Protein AF-A0A1D7VMR9-F1 (afdb_monomer_lite)

Structure (mmCIF, N/CA/C/O backbone):
data_AF-A0A1D7VMR9-F1
#
_entry.id   AF-A0A1D7VMR9-F1
#
loop_
_atom_site.group_PDB
_atom_site.id
_atom_site.type_symbol
_atom_site.label_atom_id
_atom_site.label_alt_id
_atom_site.label_comp_id
_atom_site.label_asym_id
_atom_site.label_entity_id
_atom_site.label_seq_id
_atom_site.pdbx_PDB_ins_code
_atom_site.Cartn_x
_atom_site.Cartn_y
_atom_site.Cartn_z
_atom_site.occupancy
_atom_site.B_iso_or_equiv
_atom_site.auth_seq_id
_atom_site.auth_comp_id
_atom_site.auth_asym_id
_atom_site.auth_atom_id
_atom_site.pdbx_PDB_model_num
ATOM 1 N N . MET A 1 1 ? -1.550 12.421 -7.225 1.00 60.28 1 MET A N 1
ATOM 2 C CA . MET A 1 1 ? -0.508 11.510 -6.683 1.00 60.28 1 MET A CA 1
ATOM 3 C C . MET A 1 1 ? -0.904 11.163 -5.256 1.00 60.28 1 MET A C 1
ATOM 5 O O . MET A 1 1 ? -1.354 12.080 -4.576 1.00 60.28 1 MET A O 1
ATOM 9 N N . ARG A 1 2 ? -0.843 9.889 -4.835 1.00 73.25 2 ARG A N 1
ATOM 10 C CA . ARG A 1 2 ? -1.294 9.469 -3.495 1.00 73.25 2 ARG A CA 1
ATOM 11 C C . ARG A 1 2 ? -0.127 9.004 -2.623 1.00 73.25 2 ARG A C 1
ATOM 13 O O . ARG A 1 2 ? 0.761 8.312 -3.122 1.00 73.25 2 ARG A O 1
ATOM 20 N N . THR A 1 3 ? -0.157 9.390 -1.353 1.00 77.88 3 THR A N 1
ATOM 21 C CA . THR A 1 3 ? 0.720 8.867 -0.298 1.00 77.88 3 THR A CA 1
ATOM 22 C C . THR A 1 3 ? -0.138 8.056 0.662 1.00 77.88 3 THR A C 1
ATOM 24 O O . THR A 1 3 ? -1.212 8.511 1.058 1.00 77.88 3 THR A O 1
ATOM 27 N N . LEU A 1 4 ? 0.323 6.856 1.003 1.00 79.06 4 LEU A N 1
ATOM 28 C CA . LEU A 1 4 ? -0.355 5.947 1.917 1.00 79.06 4 LEU A CA 1
ATOM 29 C C . LEU A 1 4 ? 0.578 5.587 3.069 1.00 79.06 4 LEU A C 1
ATOM 31 O O . LEU A 1 4 ? 1.712 5.169 2.838 1.00 79.06 4 LEU A O 1
ATOM 35 N N . GLU A 1 5 ? 0.079 5.720 4.290 1.00 82.25 5 GLU A N 1
ATOM 36 C CA . GLU A 1 5 ? 0.721 5.219 5.500 1.00 82.25 5 GLU A CA 1
ATOM 37 C C . GLU A 1 5 ? -0.081 4.048 6.054 1.00 82.25 5 GLU A C 1
ATOM 39 O O . GLU A 1 5 ? -1.299 4.139 6.233 1.00 82.25 5 GLU A O 1
ATOM 44 N N . LEU A 1 6 ? 0.614 2.947 6.310 1.00 79.31 6 LEU A N 1
ATOM 45 C CA . LEU A 1 6 ? 0.091 1.722 6.883 1.00 79.31 6 LEU A CA 1
ATOM 46 C C . LEU A 1 6 ? 0.542 1.607 8.339 1.00 79.31 6 LEU A C 1
ATOM 48 O O . LEU A 1 6 ? 1.650 1.997 8.700 1.00 79.31 6 LEU A O 1
ATOM 52 N N . ASN A 1 7 ? -0.321 1.040 9.174 1.00 78.31 7 ASN A N 1
ATOM 53 C CA . ASN A 1 7 ? -0.017 0.750 10.576 1.00 78.31 7 ASN A CA 1
ATOM 54 C C . ASN A 1 7 ? 1.009 -0.384 10.755 1.00 78.31 7 ASN A C 1
ATOM 56 O O . ASN A 1 7 ? 1.670 -0.446 11.787 1.00 78.31 7 ASN A O 1
ATOM 60 N N . ASP A 1 8 ? 1.157 -1.240 9.744 1.00 73.56 8 ASP A N 1
ATOM 61 C CA . ASP A 1 8 ? 2.114 -2.336 9.694 1.00 73.56 8 ASP A CA 1
ATOM 62 C C . ASP A 1 8 ? 2.888 -2.327 8.372 1.00 73.56 8 ASP A C 1
ATOM 64 O O . ASP A 1 8 ? 2.376 -1.959 7.309 1.00 73.56 8 ASP A O 1
ATOM 68 N N . LYS A 1 9 ? 4.126 -2.829 8.416 1.00 75.00 9 LYS A N 1
ATOM 69 C CA . LYS A 1 9 ? 4.956 -3.054 7.227 1.00 75.00 9 LYS A CA 1
ATOM 70 C C . LYS A 1 9 ? 4.453 -4.275 6.457 1.00 75.00 9 LYS A C 1
ATOM 72 O O . LYS A 1 9 ? 4.960 -5.386 6.633 1.00 75.00 9 LYS A O 1
ATOM 77 N N . LEU A 1 10 ? 3.438 -4.074 5.621 1.00 72.25 10 LEU A N 1
ATOM 78 C CA . LEU A 1 10 ? 2.734 -5.153 4.917 1.00 72.25 10 LEU A CA 1
ATOM 79 C C . LEU A 1 10 ? 3.113 -5.279 3.441 1.00 72.25 10 LEU A C 1
ATOM 81 O O . LEU A 1 10 ? 2.997 -6.371 2.886 1.00 72.25 10 LEU A O 1
ATOM 85 N N . ILE A 1 11 ? 3.589 -4.201 2.815 1.00 76.81 11 ILE A N 1
ATOM 86 C CA . ILE A 1 11 ? 3.831 -4.162 1.368 1.00 76.81 11 ILE A CA 1
ATOM 87 C C . ILE A 1 11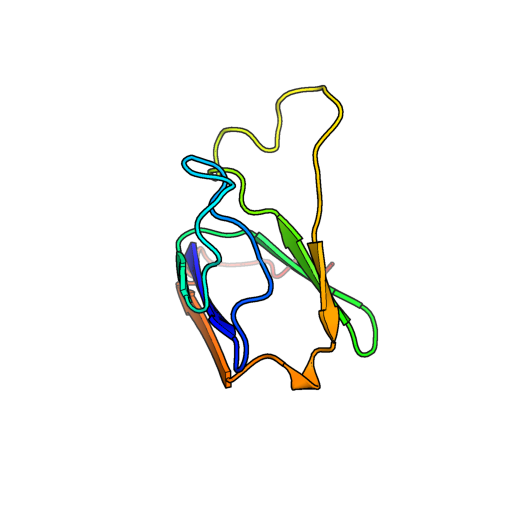 ? 5.335 -4.128 1.100 1.00 76.81 11 ILE A C 1
ATOM 89 O O . ILE A 1 11 ? 6.005 -3.223 1.590 1.00 76.81 11 ILE A O 1
ATOM 93 N N . PRO A 1 12 ? 5.903 -5.102 0.369 1.00 75.25 12 PRO A N 1
ATOM 94 C CA . PRO A 1 12 ? 7.317 -5.081 0.018 1.00 75.25 12 PRO A CA 1
ATOM 95 C C . PRO A 1 12 ? 7.625 -3.942 -0.962 1.00 75.25 12 PRO A C 1
ATOM 97 O O . PRO A 1 12 ? 6.810 -3.610 -1.826 1.00 75.25 12 PRO A O 1
ATOM 100 N N . ASP A 1 13 ? 8.817 -3.363 -0.841 1.00 69.12 13 ASP A N 1
ATOM 101 C CA . ASP A 1 13 ? 9.325 -2.374 -1.785 1.00 69.12 13 ASP A CA 1
ATOM 102 C C . ASP A 1 13 ? 9.480 -3.036 -3.166 1.00 69.12 13 ASP A C 1
ATOM 104 O O . ASP A 1 13 ? 10.189 -4.044 -3.283 1.00 69.12 13 ASP A O 1
ATOM 108 N N . PRO A 1 14 ? 8.847 -2.502 -4.226 1.00 65.38 14 PRO A N 1
ATOM 109 C CA . PRO A 1 14 ? 8.965 -3.067 -5.568 1.00 65.38 14 PRO A CA 1
ATOM 110 C C . PRO A 1 14 ? 10.411 -3.086 -6.095 1.00 65.38 14 PRO A C 1
ATOM 112 O O . PRO A 1 14 ? 10.741 -3.944 -6.911 1.00 65.38 14 PRO A O 1
ATOM 115 N N . ASN A 1 15 ? 11.280 -2.191 -5.614 1.00 66.44 15 ASN A N 1
ATOM 116 C CA . ASN A 1 15 ? 12.693 -2.100 -5.998 1.00 66.44 15 ASN A CA 1
ATOM 117 C C . ASN A 1 15 ? 13.621 -2.893 -5.063 1.00 66.44 15 ASN A C 1
ATOM 119 O O . ASN A 1 15 ? 14.774 -3.154 -5.407 1.00 66.44 15 ASN A O 1
ATOM 123 N N . ALA A 1 16 ? 13.136 -3.273 -3.880 1.00 72.06 16 ALA A N 1
ATOM 124 C CA . ALA A 1 16 ? 13.904 -3.972 -2.858 1.00 72.06 16 ALA A CA 1
ATOM 125 C C . ALA A 1 16 ? 12.994 -4.908 -2.050 1.00 72.06 16 ALA A C 1
ATOM 127 O O . ALA A 1 16 ? 12.717 -4.661 -0.884 1.00 72.06 16 ALA A O 1
ATOM 128 N N . GLN A 1 17 ? 12.559 -6.022 -2.651 1.00 70.44 17 GLN A N 1
ATOM 129 C CA . GLN A 1 17 ? 11.508 -6.908 -2.109 1.00 70.44 17 GLN A CA 1
ATOM 130 C C . GLN A 1 17 ? 11.753 -7.466 -0.690 1.00 70.44 17 GLN A C 1
ATOM 132 O O . GLN A 1 17 ? 10.825 -7.952 -0.046 1.00 70.44 17 GLN A O 1
ATOM 137 N N . HIS A 1 18 ? 12.990 -7.409 -0.189 1.00 74.50 18 HIS A N 1
ATOM 138 C CA . HIS A 1 18 ? 13.344 -7.781 1.185 1.00 74.50 18 HIS A CA 1
ATOM 139 C C . HIS A 1 18 ? 13.000 -6.692 2.221 1.00 74.50 18 HIS A C 1
ATOM 141 O O . HIS A 1 18 ? 12.984 -6.963 3.421 1.00 74.50 18 HIS A O 1
ATOM 147 N N . ILE A 1 19 ? 12.723 -5.468 1.772 1.00 74.38 19 ILE A N 1
ATOM 148 C CA . ILE A 1 19 ? 12.301 -4.327 2.580 1.00 74.38 19 ILE A CA 1
ATOM 149 C C . ILE A 1 19 ? 10.782 -4.254 2.516 1.00 74.38 19 ILE A C 1
ATOM 151 O O . ILE A 1 19 ? 10.200 -4.231 1.436 1.00 74.38 19 ILE A O 1
ATOM 155 N N . LYS A 1 20 ? 10.130 -4.197 3.676 1.00 77.88 20 LYS A N 1
ATOM 156 C CA . LYS A 1 20 ? 8.697 -3.915 3.764 1.00 77.88 20 LYS A CA 1
ATOM 157 C C . LYS A 1 20 ? 8.476 -2.448 4.108 1.00 77.88 20 LYS A C 1
ATOM 159 O O . LYS A 1 20 ? 9.128 -1.920 5.011 1.00 77.88 20 LYS A O 1
ATOM 164 N N . LEU A 1 21 ? 7.552 -1.826 3.393 1.00 74.56 21 LEU A N 1
ATOM 165 C CA . LEU A 1 21 ? 7.184 -0.427 3.501 1.00 74.56 21 LEU A CA 1
ATOM 166 C C . LEU A 1 21 ? 5.930 -0.288 4.368 1.00 74.56 21 LEU A C 1
ATOM 168 O O . LEU A 1 21 ? 4.937 -0.997 4.192 1.00 74.56 21 LEU A O 1
ATOM 172 N N . ASP A 1 22 ? 6.007 0.635 5.314 1.00 77.38 22 ASP A N 1
ATOM 173 C CA . ASP A 1 22 ? 4.888 1.226 6.050 1.00 77.38 22 ASP A CA 1
ATOM 174 C C . ASP A 1 22 ? 4.401 2.511 5.365 1.00 77.38 22 ASP A C 1
ATOM 176 O O . ASP A 1 22 ? 3.246 2.890 5.515 1.00 77.38 22 ASP A O 1
ATOM 180 N N . ARG A 1 23 ? 5.249 3.161 4.559 1.00 79.50 23 ARG A N 1
ATOM 181 C CA . ARG A 1 23 ? 4.902 4.352 3.782 1.00 79.50 23 ARG A CA 1
ATOM 182 C C . ARG A 1 23 ? 5.124 4.137 2.292 1.00 79.50 23 ARG A C 1
ATOM 184 O O . ARG A 1 23 ? 6.211 3.769 1.852 1.00 79.50 23 ARG A O 1
ATOM 191 N N . LEU A 1 24 ? 4.087 4.405 1.510 1.00 78.81 24 LEU A N 1
ATOM 192 C CA . LEU A 1 24 ? 4.053 4.206 0.067 1.00 78.81 24 LEU A CA 1
ATOM 193 C C . LEU A 1 24 ? 3.783 5.541 -0.624 1.00 78.81 24 LEU A C 1
ATOM 195 O O . LEU A 1 24 ? 2.814 6.233 -0.309 1.00 78.81 24 LEU A O 1
ATOM 199 N N . HIS A 1 25 ? 4.626 5.894 -1.590 1.00 78.31 25 HIS A N 1
ATOM 200 C CA . HIS A 1 25 ? 4.509 7.130 -2.360 1.00 78.31 25 HIS A CA 1
ATOM 201 C C . HIS A 1 25 ? 4.162 6.838 -3.814 1.00 78.31 25 HIS A C 1
ATOM 203 O O . HIS A 1 25 ? 4.624 5.857 -4.389 1.00 78.31 25 HIS A O 1
ATOM 209 N N . SER A 1 26 ? 3.375 7.727 -4.422 1.00 74.62 26 SER A N 1
ATOM 210 C CA . SER A 1 26 ? 3.001 7.649 -5.841 1.00 74.62 26 SER A CA 1
ATOM 211 C C . SER A 1 26 ? 2.264 6.368 -6.235 1.00 74.62 26 SER A C 1
ATOM 213 O O . SER A 1 26 ? 2.234 6.019 -7.413 1.00 74.62 26 SER A O 1
ATOM 215 N N . VAL A 1 27 ? 1.628 5.705 -5.269 1.00 77.69 27 VAL A N 1
ATOM 216 C CA . VAL A 1 27 ? 0.911 4.449 -5.493 1.00 77.69 27 VAL A CA 1
ATOM 217 C C . VAL A 1 27 ? -0.515 4.687 -5.964 1.00 77.69 27 VAL A C 1
ATOM 219 O O . VAL A 1 27 ? -1.129 5.732 -5.708 1.00 77.69 27 VAL A O 1
ATOM 222 N N . ARG A 1 28 ? -1.063 3.695 -6.663 1.00 77.62 28 ARG A N 1
ATOM 223 C CA . ARG A 1 28 ? -2.484 3.656 -7.001 1.00 77.62 28 ARG A CA 1
ATOM 224 C C . ARG A 1 28 ? -3.220 2.841 -5.960 1.00 77.62 28 ARG A C 1
ATOM 226 O O . ARG A 1 28 ? -2.740 1.807 -5.510 1.00 77.62 28 ARG A O 1
ATOM 233 N N . VAL A 1 29 ? -4.397 3.333 -5.601 1.00 80.75 29 VAL A N 1
ATOM 234 C CA . VAL A 1 29 ? -5.244 2.716 -4.588 1.00 80.75 29 VAL A CA 1
ATOM 235 C C . VAL A 1 29 ? -6.663 2.615 -5.131 1.00 80.75 29 VAL A C 1
ATOM 237 O O . VAL A 1 29 ? -7.179 3.604 -5.656 1.00 80.75 29 VAL A O 1
ATOM 240 N N . ALA A 1 30 ? -7.292 1.457 -4.990 1.00 82.75 30 ALA A N 1
ATOM 241 C CA . ALA A 1 30 ? -8.730 1.284 -5.158 1.00 82.75 30 ALA A CA 1
ATOM 242 C C . ALA A 1 30 ? -9.322 0.770 -3.842 1.00 82.75 30 ALA A C 1
ATOM 244 O O . ALA A 1 30 ? -8.695 -0.030 -3.150 1.00 82.75 30 ALA A O 1
ATOM 245 N N . ILE A 1 31 ? -10.505 1.256 -3.482 1.00 82.50 31 ILE A N 1
ATOM 246 C CA . ILE A 1 31 ? -11.206 0.844 -2.264 1.00 82.50 31 ILE A CA 1
ATOM 247 C C . ILE A 1 31 ? -12.361 -0.047 -2.695 1.00 82.50 31 ILE A C 1
ATOM 249 O O . ILE A 1 31 ? -13.154 0.359 -3.539 1.00 82.50 31 ILE A O 1
ATOM 253 N N . ASP A 1 32 ? -12.446 -1.241 -2.118 1.00 82.31 32 ASP A N 1
ATOM 254 C CA . ASP A 1 32 ? -13.558 -2.162 -2.337 1.00 82.31 32 ASP A CA 1
ATOM 255 C C . ASP A 1 32 ? -13.991 -2.760 -0.994 1.00 82.31 32 ASP A C 1
ATOM 257 O O . ASP A 1 32 ? -13.236 -3.473 -0.326 1.00 82.31 32 ASP A O 1
ATOM 261 N N . GLY A 1 33 ? -15.194 -2.390 -0.554 1.00 85.19 33 GLY A N 1
ATOM 262 C CA . GLY A 1 33 ? -15.717 -2.727 0.767 1.00 85.19 33 GLY A CA 1
ATOM 263 C C . GLY A 1 33 ? -14.765 -2.320 1.897 1.00 85.19 33 GLY A C 1
ATOM 264 O O . GLY A 1 33 ? -14.494 -1.140 2.114 1.00 85.19 33 GLY A O 1
ATOM 265 N N . SER A 1 34 ? -14.272 -3.315 2.636 1.00 85.75 34 SER A N 1
ATOM 266 C CA . SER A 1 34 ? -13.348 -3.135 3.765 1.00 85.75 34 SER A CA 1
ATOM 267 C C . SER A 1 34 ? -11.875 -3.311 3.386 1.00 85.75 34 SER A C 1
ATOM 269 O O . SER A 1 34 ? -11.039 -3.461 4.278 1.00 85.75 34 SER A O 1
ATOM 271 N N . PHE A 1 35 ? -11.543 -3.304 2.094 1.00 84.75 35 PHE A N 1
ATOM 272 C CA . PHE A 1 35 ? -10.192 -3.552 1.603 1.00 84.75 35 PHE A CA 1
ATOM 273 C C . PHE A 1 35 ? -9.667 -2.405 0.736 1.00 84.75 35 PHE A C 1
ATOM 275 O O . PHE A 1 35 ? -10.393 -1.788 -0.046 1.00 84.75 35 PHE A O 1
ATOM 282 N N . LEU A 1 36 ? -8.365 -2.157 0.859 1.00 85.69 36 LEU A N 1
ATOM 283 C CA . LEU A 1 36 ? -7.582 -1.333 -0.049 1.00 85.69 36 LEU A CA 1
ATOM 284 C C . LEU A 1 36 ? -6.776 -2.235 -0.981 1.00 85.69 36 LEU A C 1
ATOM 286 O O . LEU A 1 36 ? -5.961 -3.040 -0.533 1.00 85.69 36 LEU A O 1
ATOM 290 N N . HIS A 1 37 ? -6.961 -2.038 -2.278 1.00 86.19 37 HIS A N 1
ATOM 291 C CA . HIS A 1 37 ? -6.139 -2.610 -3.333 1.00 86.19 37 HIS A CA 1
ATOM 292 C C . HIS A 1 37 ? -5.055 -1.607 -3.703 1.00 86.19 37 HIS A C 1
ATOM 294 O O . HIS A 1 37 ? -5.361 -0.487 -4.111 1.00 86.19 37 HIS A O 1
ATOM 300 N N . ILE A 1 38 ? -3.797 -1.997 -3.553 1.00 83.88 38 ILE A N 1
ATOM 301 C CA . ILE A 1 38 ? -2.633 -1.137 -3.723 1.00 83.88 38 ILE A CA 1
ATOM 302 C C . ILE A 1 38 ? -1.793 -1.687 -4.865 1.00 83.88 38 ILE A C 1
ATOM 304 O O . ILE A 1 38 ? -1.273 -2.802 -4.809 1.00 83.88 38 ILE A O 1
ATOM 308 N N . ASP A 1 39 ? -1.658 -0.872 -5.901 1.00 85.06 39 ASP A N 1
ATOM 309 C CA . ASP A 1 39 ? -0.752 -1.109 -7.013 1.00 85.06 39 ASP A CA 1
ATOM 310 C C . ASP A 1 39 ? 0.477 -0.204 -6.816 1.00 85.06 39 ASP A C 1
ATOM 312 O O . ASP A 1 39 ? 0.361 1.027 -6.928 1.00 85.06 39 ASP A O 1
ATOM 316 N N . PRO A 1 40 ? 1.640 -0.785 -6.461 1.00 75.69 40 PRO A N 1
ATOM 317 C CA . PRO A 1 40 ? 2.841 -0.026 -6.139 1.00 75.69 40 PRO A CA 1
ATOM 318 C C . PRO A 1 40 ? 3.593 0.453 -7.385 1.00 75.69 40 PRO A C 1
ATOM 320 O 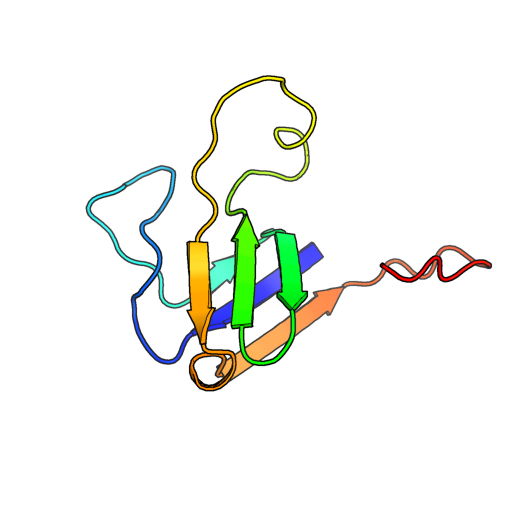O . PRO A 1 40 ? 4.637 1.092 -7.256 1.00 75.69 40 PRO A O 1
ATOM 323 N N . ARG A 1 41 ? 3.114 0.122 -8.592 1.00 76.38 41 ARG A N 1
ATOM 324 C CA . ARG A 1 41 ? 3.805 0.486 -9.826 1.00 76.38 41 ARG A CA 1
ATOM 325 C C . ARG A 1 41 ? 3.780 1.999 -10.052 1.00 76.38 41 ARG A C 1
ATOM 327 O O . ARG A 1 41 ? 2.772 2.656 -9.767 1.00 76.38 41 ARG A O 1
ATOM 334 N N . PRO A 1 42 ? 4.846 2.552 -10.653 1.00 71.88 42 PRO A N 1
ATOM 335 C CA . PRO A 1 42 ? 4.852 3.928 -11.121 1.00 71.88 42 PRO A CA 1
ATOM 336 C C . PRO A 1 42 ? 3.692 4.234 -12.085 1.00 71.88 42 PRO A C 1
ATOM 338 O O . PRO A 1 42 ? 3.173 3.372 -12.801 1.00 71.88 42 PRO A O 1
ATOM 341 N N . ALA A 1 43 ? 3.269 5.501 -12.112 1.00 68.38 43 ALA A N 1
ATOM 342 C CA . ALA A 1 43 ? 2.069 5.950 -12.822 1.00 68.38 43 ALA A CA 1
ATOM 343 C C . ALA A 1 43 ? 2.126 5.833 -14.360 1.00 68.38 43 ALA A C 1
ATOM 345 O O . ALA A 1 43 ? 1.106 6.061 -15.015 1.00 68.38 43 ALA A O 1
ATOM 346 N N . ASP A 1 44 ? 3.270 5.490 -14.933 1.00 71.81 44 ASP A N 1
ATOM 347 C CA . ASP A 1 44 ? 3.521 5.225 -16.351 1.00 71.81 44 ASP A CA 1
ATOM 348 C C . ASP A 1 44 ? 3.542 3.723 -16.687 1.00 71.81 44 ASP A C 1
ATOM 350 O O .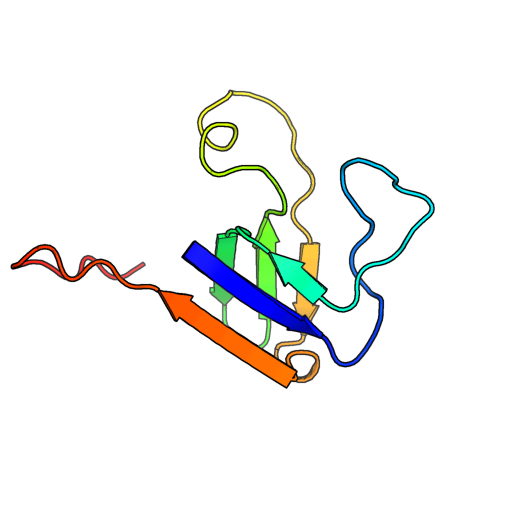 ASP A 1 44 ? 3.294 3.347 -17.834 1.00 71.81 44 ASP A O 1
ATOM 354 N N . GLU A 1 45 ? 3.732 2.846 -15.699 1.00 72.88 45 GLU A N 1
ATOM 355 C CA . GLU A 1 45 ? 3.847 1.399 -15.925 1.00 72.88 45 GLU A CA 1
ATOM 356 C C . GLU A 1 45 ? 2.515 0.648 -15.912 1.00 72.88 45 GLU A C 1
ATOM 358 O O . GLU A 1 45 ? 2.411 -0.424 -16.503 1.00 72.88 45 GLU A O 1
ATOM 363 N N . TRP A 1 46 ? 1.462 1.214 -15.316 1.00 68.44 46 TRP A N 1
ATOM 364 C CA . TRP A 1 46 ? 0.157 0.544 -15.204 1.00 68.44 46 TRP A CA 1
ATOM 365 C C . TRP A 1 46 ? -0.504 0.184 -16.544 1.00 68.44 46 TRP A C 1
ATOM 367 O O . TRP A 1 46 ? -1.371 -0.686 -16.574 1.00 68.44 46 TRP A O 1
ATOM 377 N N . LYS A 1 47 ? -0.134 0.868 -17.638 1.00 72.81 47 LYS A N 1
ATOM 378 C CA . LYS A 1 47 ? -0.663 0.604 -18.990 1.00 72.81 47 LYS A CA 1
ATOM 379 C C . LYS A 1 47 ? 0.086 -0.504 -19.721 1.00 72.81 47 LYS A C 1
ATOM 381 O O . LYS A 1 47 ? -0.349 -0.904 -20.800 1.00 72.81 47 LYS A O 1
ATOM 386 N N . LYS A 1 48 ? 1.231 -0.949 -19.197 1.00 78.12 48 LYS A N 1
ATOM 387 C CA . LYS A 1 48 ? 2.006 -2.015 -19.828 1.00 78.12 48 LYS A CA 1
ATOM 388 C C . LYS A 1 48 ? 1.234 -3.333 -19.664 1.00 78.12 48 LYS A C 1
ATOM 390 O O . LYS A 1 48 ? 0.774 -3.616 -18.558 1.00 78.12 48 LYS A O 1
ATOM 395 N N . PRO A 1 49 ? 1.063 -4.128 -20.732 1.00 72.31 49 PRO A N 1
ATOM 396 C CA . PRO A 1 49 ? 0.489 -5.462 -20.616 1.00 72.31 49 PRO A CA 1
ATOM 397 C C . PRO A 1 49 ? 1.452 -6.380 -19.851 1.00 72.31 49 PRO A C 1
ATOM 399 O O . PRO A 1 49 ? 2.666 -6.289 -20.028 1.00 72.31 49 PRO A O 1
ATOM 402 N N . GLY A 1 50 ? 0.911 -7.253 -19.004 1.00 78.69 50 GLY A N 1
ATOM 403 C CA . GLY A 1 50 ? 1.692 -8.181 -18.187 1.00 78.69 50 GLY A CA 1
ATOM 404 C C . GLY A 1 50 ? 0.936 -8.645 -16.945 1.00 78.69 50 GLY A C 1
ATOM 405 O O . GLY A 1 50 ? -0.153 -8.150 -16.648 1.00 78.69 50 GLY A O 1
ATOM 406 N N . GLU A 1 51 ? 1.527 -9.594 -16.227 1.00 76.44 51 GLU A N 1
ATOM 407 C CA . GLU A 1 51 ? 1.088 -9.978 -14.886 1.00 76.44 51 GLU A CA 1
ATOM 408 C C . GLU A 1 51 ? 1.776 -9.085 -13.856 1.00 76.44 51 GLU A C 1
ATOM 410 O O . GLU A 1 51 ? 2.981 -8.838 -13.932 1.00 76.44 51 GLU A O 1
ATOM 415 N N . PHE A 1 52 ? 1.005 -8.583 -12.894 1.00 76.88 52 PHE A N 1
ATOM 416 C CA . PHE A 1 52 ? 1.509 -7.681 -11.866 1.00 76.88 52 PHE A CA 1
ATOM 417 C C . PHE A 1 52 ? 0.892 -8.017 -10.518 1.00 76.88 52 PHE A C 1
ATOM 419 O O . PHE A 1 52 ? -0.285 -8.367 -10.428 1.00 76.88 52 PHE A O 1
ATOM 426 N N . THR A 1 53 ? 1.683 -7.859 -9.463 1.00 81.81 53 THR A N 1
ATOM 427 C CA . THR A 1 53 ? 1.222 -8.066 -8.094 1.00 81.81 53 THR A CA 1
ATOM 428 C C . THR A 1 53 ? 0.464 -6.839 -7.604 1.00 81.81 53 THR A C 1
ATOM 430 O O . THR A 1 53 ? 1.026 -5.746 -7.519 1.00 81.81 53 THR A O 1
ATOM 433 N N . ILE A 1 54 ? -0.802 -7.037 -7.245 1.00 82.94 54 ILE A N 1
ATOM 434 C CA . ILE A 1 54 ? -1.623 -6.064 -6.521 1.00 82.94 54 ILE A CA 1
ATOM 435 C C . ILE A 1 54 ? -1.726 -6.549 -5.078 1.00 82.94 54 ILE A C 1
ATOM 437 O O . ILE A 1 54 ? -2.001 -7.724 -4.835 1.00 82.94 54 ILE A O 1
ATOM 441 N N . TYR A 1 55 ? -1.503 -5.652 -4.124 1.00 85.50 55 TYR A N 1
ATOM 442 C CA . TYR A 1 55 ? -1.606 -5.973 -2.706 1.00 85.50 55 TYR A CA 1
ATOM 443 C C . TYR A 1 55 ? -2.986 -5.597 -2.193 1.00 85.50 55 TYR A C 1
ATOM 445 O O . TYR A 1 55 ? -3.420 -4.461 -2.365 1.00 85.50 55 TYR A O 1
ATOM 453 N N . THR A 1 56 ? -3.653 -6.529 -1.525 1.00 85.12 56 THR A N 1
ATOM 454 C CA . THR A 1 56 ? -4.913 -6.259 -0.834 1.00 85.12 56 THR A CA 1
ATOM 455 C C . THR A 1 56 ? -4.646 -6.196 0.660 1.00 85.12 56 THR A C 1
ATOM 457 O O . THR A 1 56 ? -4.149 -7.159 1.245 1.00 85.12 56 THR A O 1
ATOM 460 N N . VAL A 1 57 ? -4.968 -5.065 1.281 1.00 85.12 57 VAL A N 1
ATOM 461 C CA . VAL A 1 57 ? -4.839 -4.860 2.729 1.00 85.12 57 VAL A CA 1
ATOM 462 C C . VAL A 1 57 ? -6.194 -4.482 3.327 1.00 85.12 57 VAL A C 1
ATOM 464 O O . VAL A 1 57 ? -6.983 -3.810 2.660 1.00 85.12 57 VAL A O 1
ATOM 467 N N . PRO A 1 58 ? -6.504 -4.880 4.572 1.00 86.56 58 PRO A N 1
ATOM 468 C CA . PRO A 1 58 ? -7.678 -4.364 5.267 1.00 86.56 58 PRO A CA 1
ATOM 469 C C . PRO A 1 58 ? -7.610 -2.837 5.383 1.00 86.56 58 PRO A C 1
ATOM 471 O O . PRO A 1 58 ? -6.562 -2.279 5.701 1.00 86.56 58 PRO A O 1
ATOM 474 N N . ALA A 1 59 ? -8.728 -2.143 5.177 1.00 82.56 59 ALA A N 1
ATOM 475 C CA . ALA A 1 59 ? -8.789 -0.685 5.303 1.00 82.56 59 ALA A CA 1
ATOM 476 C C . ALA A 1 59 ? -8.480 -0.209 6.736 1.00 82.56 59 ALA A C 1
ATOM 478 O O . ALA A 1 59 ? -7.970 0.891 6.922 1.00 82.56 59 ALA A O 1
ATOM 479 N N . SER A 1 60 ? -8.704 -1.067 7.740 1.00 84.00 60 SER A N 1
ATOM 480 C CA . SER A 1 60 ? -8.291 -0.843 9.133 1.00 84.00 60 SER A CA 1
ATOM 481 C C . SER A 1 60 ? -6.783 -0.677 9.310 1.00 84.00 60 SER A C 1
ATOM 483 O O . SER A 1 60 ? -6.341 -0.218 10.359 1.00 84.00 60 SER A O 1
ATOM 485 N N . ASN A 1 61 ?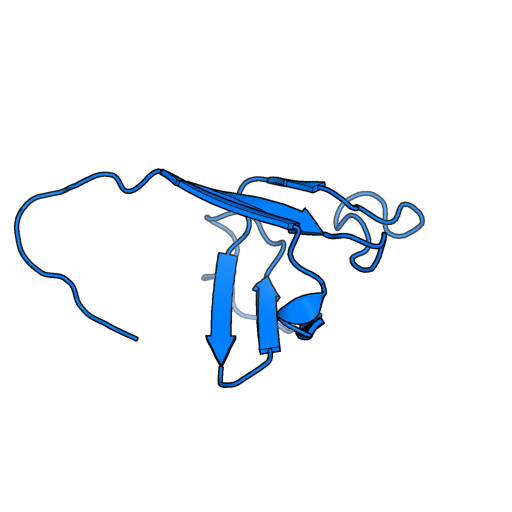 -5.996 -1.071 8.307 1.00 83.56 61 ASN A N 1
ATOM 486 C CA . ASN A 1 61 ? -4.547 -0.990 8.337 1.00 83.56 61 ASN A CA 1
ATOM 487 C C . ASN A 1 61 ? -3.995 0.313 7.749 1.00 83.56 61 ASN A C 1
ATOM 489 O O . ASN A 1 61 ? -2.784 0.502 7.689 1.00 83.56 61 ASN A O 1
ATOM 493 N N . VAL A 1 62 ? -4.869 1.229 7.336 1.00 80.81 62 VAL A N 1
ATOM 494 C CA . VAL A 1 62 ? -4.488 2.544 6.822 1.00 80.81 62 VAL A CA 1
ATOM 495 C C . VAL A 1 62 ? -4.490 3.560 7.955 1.00 80.81 62 VAL A C 1
ATOM 497 O O . VAL A 1 62 ? -5.515 3.768 8.599 1.00 80.81 62 VAL A O 1
ATOM 500 N N . LEU A 1 63 ? -3.355 4.224 8.165 1.00 80.31 63 LEU A N 1
ATOM 501 C CA . LEU A 1 63 ? -3.235 5.325 9.118 1.00 80.31 63 LEU A CA 1
ATOM 502 C C . LEU A 1 63 ? -3.653 6.652 8.474 1.00 80.31 63 LEU A C 1
ATOM 504 O O . LEU A 1 63 ? -4.494 7.370 9.009 1.00 80.31 63 LEU A O 1
ATOM 508 N N . VAL A 1 64 ? -3.080 6.961 7.309 1.00 80.31 64 VAL A N 1
ATOM 509 C CA . VAL A 1 64 ? -3.353 8.187 6.549 1.00 80.31 64 VAL A CA 1
ATOM 510 C C . VAL A 1 64 ? -3.315 7.874 5.054 1.00 80.31 64 VAL A C 1
ATOM 512 O O . VAL A 1 64 ? -2.425 7.168 4.577 1.00 80.31 64 VAL A O 1
ATOM 515 N N . MET A 1 65 ? -4.264 8.431 4.299 1.00 79.31 65 MET A N 1
ATOM 516 C CA . MET A 1 65 ? -4.234 8.449 2.837 1.00 79.31 65 MET A CA 1
ATOM 517 C C . MET A 1 65 ? -4.376 9.890 2.345 1.00 79.31 65 MET A C 1
ATOM 519 O O . MET A 1 65 ? -5.442 10.493 2.462 1.00 79.31 65 ME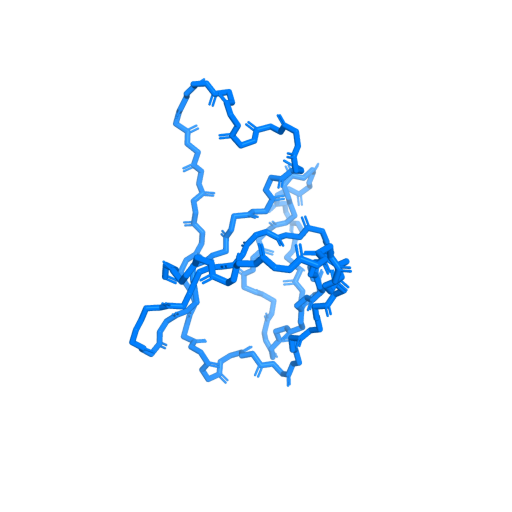T A O 1
ATOM 523 N N . GLU A 1 66 ? -3.316 10.429 1.750 1.00 81.94 66 GLU A N 1
ATOM 524 C CA . GLU A 1 66 ? -3.316 11.768 1.160 1.00 81.94 66 GLU A CA 1
ATOM 525 C C . GLU A 1 66 ? -3.402 11.669 -0.362 1.00 81.94 66 GLU A C 1
ATOM 527 O O . GLU A 1 66 ? -2.665 10.906 -0.992 1.00 81.94 66 GLU A O 1
ATOM 532 N N . SER A 1 67 ? -4.282 12.461 -0.975 1.00 71.62 67 SER A N 1
ATOM 533 C CA . SER A 1 67 ? -4.403 12.560 -2.429 1.00 71.62 67 SER A CA 1
ATOM 534 C C . SER A 1 67 ? -4.167 13.995 -2.870 1.00 71.62 67 SER A C 1
ATOM 536 O O . SER A 1 67 ? -4.940 14.889 -2.540 1.00 71.62 67 SER A O 1
ATOM 538 N N . GLN A 1 68 ? -3.133 14.213 -3.681 1.00 64.88 68 GLN A N 1
ATOM 539 C CA . GLN A 1 68 ? -3.051 15.423 -4.491 1.00 64.88 68 GLN A CA 1
ATOM 540 C C . GLN A 1 68 ? -3.941 15.230 -5.720 1.00 64.88 68 GLN A C 1
ATOM 542 O O . GLN A 1 68 ? -3.515 14.627 -6.716 1.00 64.88 68 GLN A O 1
ATOM 547 N N . GLU A 1 69 ? -5.188 15.694 -5.630 1.00 53.19 69 GLU A N 1
ATOM 548 C CA . GLU A 1 69 ? -6.027 15.912 -6.805 1.00 53.19 69 GLU A CA 1
ATOM 549 C C . GLU A 1 69 ? -5.545 17.169 -7.531 1.00 53.19 69 GLU A C 1
ATOM 551 O O . GLU A 1 69 ? -5.586 18.276 -6.997 1.00 53.19 69 GLU A O 1
ATOM 556 N N . GLN A 1 70 ? -5.109 17.019 -8.783 1.00 43.47 70 GLN A N 1
ATOM 557 C CA . GLN A 1 70 ? -5.165 18.152 -9.697 1.00 43.47 70 GLN A CA 1
ATOM 558 C C . GLN A 1 70 ? -6.635 18.325 -10.070 1.00 43.47 70 GLN A C 1
ATOM 560 O O . GLN A 1 70 ? -7.161 17.548 -10.867 1.00 43.47 70 GLN A O 1
ATOM 565 N N . VAL A 1 71 ? -7.299 19.329 -9.495 1.00 42.12 71 VAL A N 1
ATOM 566 C CA . VAL A 1 71 ? -8.633 19.757 -9.928 1.00 42.12 71 VAL A CA 1
ATOM 567 C C . VAL A 1 71 ? -8.504 20.322 -11.347 1.00 42.12 71 VAL A C 1
ATOM 569 O O . VAL A 1 71 ? -8.357 21.524 -11.555 1.00 42.12 71 VAL A O 1
ATOM 572 N N . LYS A 1 72 ? -8.521 19.451 -12.360 1.00 39.03 72 LYS A N 1
ATOM 573 C CA . LYS A 1 72 ? -8.874 19.857 -13.719 1.00 39.03 72 LYS A CA 1
ATOM 574 C C . LYS A 1 72 ? -10.391 19.820 -13.797 1.00 39.03 72 LYS A C 1
ATOM 576 O O . LYS A 1 72 ? -10.990 18.753 -13.796 1.00 39.03 72 LYS A O 1
ATOM 581 N N . SER A 1 73 ? -10.961 21.023 -13.780 1.00 44.31 73 SER A N 1
ATOM 582 C CA . SER A 1 73 ? -12.356 21.361 -14.058 1.00 44.31 73 SER A CA 1
ATOM 583 C C . SER A 1 73 ? -13.147 20.255 -14.768 1.00 44.31 73 SER A C 1
ATOM 585 O O . SER A 1 73 ? -12.822 19.869 -15.889 1.00 44.31 73 SER A O 1
ATOM 587 N N . GLY A 1 74 ? -14.222 19.821 -14.106 1.00 44.97 74 GLY A N 1
ATOM 588 C CA . GLY A 1 74 ? -15.406 19.270 -14.752 1.00 44.97 74 GLY A CA 1
ATOM 589 C C . GLY A 1 74 ? -15.276 17.846 -15.274 1.00 44.97 74 GLY A C 1
ATOM 590 O O . GLY A 1 74 ? -15.182 17.652 -16.480 1.00 44.97 74 GLY A O 1
ATOM 591 N N . LYS A 1 75 ? -15.358 16.867 -14.364 1.00 37.59 75 LYS A N 1
ATOM 592 C CA . LYS A 1 75 ? -16.173 15.632 -14.450 1.00 37.59 75 LYS A CA 1
ATOM 593 C C . LYS A 1 75 ? -15.528 14.571 -13.562 1.00 37.59 75 LYS A C 1
ATOM 595 O O . LYS A 1 75 ? -14.582 13.897 -13.960 1.00 37.59 75 LYS A O 1
ATOM 600 N N . VAL A 1 76 ? -16.052 14.435 -12.347 1.00 35.38 76 VAL A N 1
ATOM 601 C CA . VAL A 1 76 ? -15.746 13.293 -11.483 1.00 35.38 76 VAL A CA 1
ATOM 602 C C . VAL A 1 76 ? -16.368 12.069 -12.153 1.00 35.38 76 VAL A C 1
ATOM 604 O O . VAL A 1 76 ? -17.587 11.919 -12.166 1.00 35.38 76 VAL A O 1
ATOM 607 N N . VAL A 1 77 ? -15.544 11.238 -12.788 1.00 32.81 77 VAL A N 1
ATOM 608 C CA . VAL A 1 77 ? -15.950 9.890 -13.192 1.00 32.81 77 VAL A CA 1
ATOM 609 C C . VAL A 1 77 ? -15.558 8.991 -12.032 1.00 32.81 77 VAL A C 1
ATOM 611 O O . VAL A 1 77 ? -14.377 8.716 -11.831 1.00 32.81 77 VAL A O 1
ATOM 614 N N . GLY A 1 78 ? -16.551 8.641 -11.217 1.00 33.75 78 GLY A N 1
ATOM 615 C CA . GLY A 1 78 ? -16.395 7.642 -10.172 1.00 33.75 78 GLY A CA 1
ATOM 616 C C . GLY A 1 78 ? -16.078 6.280 -10.783 1.00 33.75 78 GLY A C 1
ATOM 617 O O . GLY A 1 78 ? -16.650 5.913 -11.811 1.00 33.75 78 GLY A O 1
ATOM 618 N N . PHE A 1 79 ? -15.164 5.570 -10.134 1.00 33.56 79 PHE A N 1
ATOM 619 C CA . PHE A 1 79 ? -15.052 4.120 -10.164 1.00 33.56 79 PHE A CA 1
ATOM 620 C C . PHE A 1 7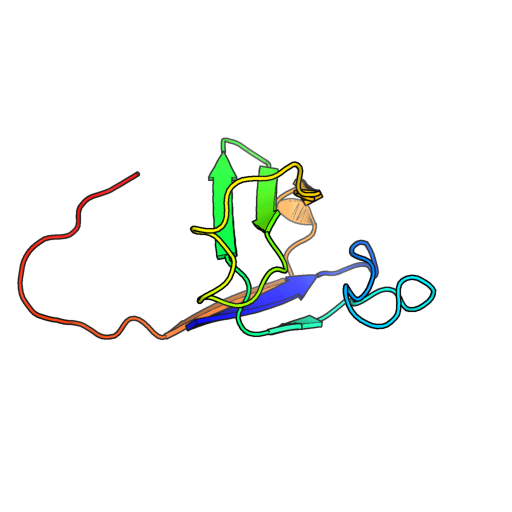9 ? -15.054 3.665 -8.712 1.00 33.56 79 PHE A C 1
ATOM 622 O O . PHE A 1 79 ? -14.286 4.277 -7.930 1.00 33.56 79 PHE A O 1
#

Radius of gyration: 13.27 Å; chains: 1; bounding box: 30×31×31 Å

Organism: NCBI:txid47763

Sequence (79 aa):
MRTLELNDKLIPDPNAQHIKLDRLHSVRVAIDGSFLHIDPRPADEWKKPGEFTIYTVPASNVLVMESQEQVKSGKVVGF

Foldseek 3Di:
DKKWAFQDQDDADPVGRVGGDRIAPQWDWDDDDQKIWIFNDHPVCPPPDDDGDIDIDGNVGTPDMDDDDPPPDDDPPDD

Secondary structure (DSSP, 8-state):
-EEEEESS--EEETTEEEEEESEEES-EEEEETTEEEEE-S-TTTTTS-S----EEEEGGGEEEEEE-----SS-----

pLDDT: mean 72.33, std 14.26, range [32.81, 86.56]